Protein AF-A0A5C7XI31-F1 (afdb_monomer_lite)

Organism: NCBI:txid342002

Foldseek 3Di:
DDPQQVVQVVVVLVVLQVQQVCLVVVVDPDDHRDRDDDDDPPPDWAKTKGFADQVDGQWDDPAFQWIRDPPVGTDGHPHTCVVVVVQVVQVKTWTMWMWTDDDPDIDIDTDIDRPDPDDPPDPDDPPVPPPPPPPPDDDDDDDDDDDD

Secondary structure (DSSP, 8-state):
--HHHHHHHHHHHHHHHHHHHHHHTT-S-SSPPPPP-PPPTTTS--EEEEEPPTTS---EEETTTEEEETTTEEEEPSS--HHHHHHHHTT-EEEEEEEEEETTEEEEEEEEE-SSPPPP---TT------------PPPPPPPPPP-

Sequence (148 aa):
MSTYAFQSAFIDADTARQNWWNSRTGRRAGNPVGEPRFKRKHRCRDSFRIHHDVKRPTIRPDGYRRLIVPRLGSIRLHATAKPLCRALSRGAVIQSVTIASGGHRWYASVLIKDPVPARPRLPAGSMLREQAASTSASRPRQPCPPAK

Structure (mmCIF, N/CA/C/O backbone):
data_AF-A0A5C7XI31-F1
#
_entry.id   AF-A0A5C7XI31-F1
#
loop_
_atom_site.group_PDB
_atom_site.id
_atom_site.type_symbol
_atom_site.label_atom_id
_atom_site.label_alt_id
_atom_site.label_comp_id
_atom_site.label_asym_id
_atom_site.label_entity_id
_atom_site.label_seq_id
_atom_site.pdbx_PDB_ins_code
_atom_site.Cartn_x
_atom_site.Cartn_y
_atom_site.Cartn_z
_atom_site.occupancy
_atom_site.B_iso_or_equiv
_atom_site.auth_seq_id
_atom_site.auth_comp_id
_atom_site.auth_asym_id
_atom_site.auth_atom_id
_atom_site.pdbx_PDB_model_num
ATOM 1 N N . MET A 1 1 ? -2.615 16.438 -12.611 1.00 54.72 1 MET A N 1
ATOM 2 C CA . MET A 1 1 ? -2.837 15.751 -11.313 1.00 54.72 1 MET A CA 1
ATOM 3 C C . MET A 1 1 ? -3.028 14.252 -11.534 1.00 54.72 1 MET A C 1
ATOM 5 O O . MET A 1 1 ? -3.399 13.871 -12.634 1.00 54.72 1 MET A O 1
ATOM 9 N N . SER A 1 2 ? -2.733 13.396 -10.549 1.00 66.12 2 SER A N 1
ATOM 10 C CA . SER A 1 2 ? -3.068 11.962 -10.618 1.00 66.12 2 SER A CA 1
ATOM 11 C C . SER A 1 2 ? -4.493 11.745 -10.109 1.00 66.12 2 SER A C 1
ATOM 13 O O . SER A 1 2 ? -4.739 11.916 -8.920 1.00 66.12 2 SER A O 1
ATOM 15 N N . THR A 1 3 ? -5.427 11.381 -10.988 1.00 78.56 3 THR A N 1
ATOM 16 C CA . THR A 1 3 ? -6.842 11.158 -10.632 1.00 78.5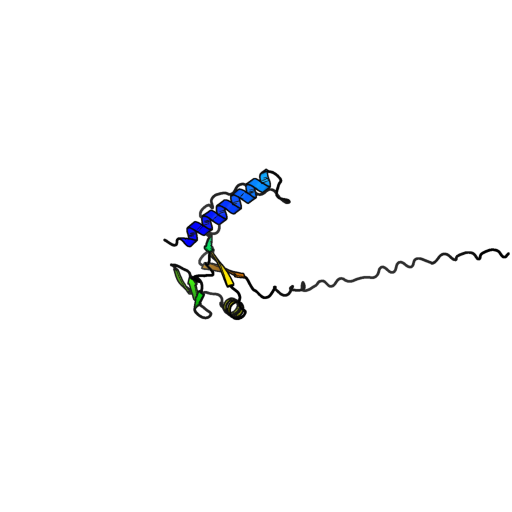6 3 THR A CA 1
ATOM 17 C C . THR A 1 3 ? -7.011 10.026 -9.611 1.00 78.56 3 THR A C 1
ATOM 19 O O . THR A 1 3 ? -7.768 10.149 -8.651 1.00 78.56 3 THR A O 1
ATOM 22 N N . TYR A 1 4 ? -6.225 8.955 -9.752 1.00 83.06 4 TYR A N 1
ATOM 23 C CA . TYR A 1 4 ? -6.314 7.759 -8.905 1.00 83.06 4 TYR A CA 1
ATOM 24 C C . TYR A 1 4 ? -5.917 7.986 -7.444 1.00 83.06 4 TYR A C 1
ATOM 26 O O . TYR A 1 4 ? -6.335 7.217 -6.584 1.00 83.06 4 TYR A O 1
ATOM 34 N N . ALA A 1 5 ? -5.111 9.015 -7.162 1.00 82.69 5 ALA A N 1
ATOM 35 C CA . ALA A 1 5 ? -4.691 9.343 -5.801 1.00 82.69 5 ALA A CA 1
ATOM 36 C C . ALA A 1 5 ? -5.803 10.038 -4.995 1.00 82.69 5 ALA A C 1
ATOM 38 O O . ALA A 1 5 ? -5.873 9.876 -3.782 1.00 82.69 5 ALA A O 1
ATOM 39 N N . PHE A 1 6 ? -6.681 10.799 -5.656 1.00 86.44 6 PHE A N 1
ATOM 40 C CA . PHE A 1 6 ? -7.832 11.414 -4.993 1.00 86.44 6 PHE A CA 1
ATOM 41 C C . PHE A 1 6 ? -8.950 10.401 -4.781 1.00 86.44 6 PHE A C 1
ATOM 43 O O . PHE A 1 6 ? -9.509 10.322 -3.693 1.00 86.44 6 PHE A O 1
ATOM 50 N N . GLN A 1 7 ? -9.228 9.573 -5.791 1.00 88.81 7 GLN A N 1
ATOM 51 C CA . GLN A 1 7 ? -10.243 8.527 -5.687 1.00 88.81 7 GLN A CA 1
ATOM 52 C C . GLN A 1 7 ? -9.942 7.550 -4.540 1.00 88.81 7 GLN A C 1
ATOM 54 O O . GLN A 1 7 ? -10.824 7.251 -3.740 1.00 88.81 7 GLN A O 1
ATOM 59 N N . SER A 1 8 ? -8.691 7.094 -4.415 1.00 88.06 8 SER A N 1
ATOM 60 C CA . SER A 1 8 ? -8.266 6.251 -3.290 1.00 88.06 8 SER A CA 1
ATOM 61 C C . SER A 1 8 ? -8.407 6.956 -1.945 1.00 88.06 8 SER A C 1
ATOM 63 O O . SER A 1 8 ? -8.859 6.336 -0.987 1.00 88.06 8 SER A O 1
ATOM 65 N N . ALA A 1 9 ? -8.054 8.242 -1.870 1.00 89.31 9 ALA A N 1
ATOM 66 C CA . ALA A 1 9 ? -8.151 9.018 -0.642 1.00 89.31 9 ALA A CA 1
ATOM 67 C C . ALA A 1 9 ? -9.604 9.143 -0.161 1.00 89.31 9 ALA A C 1
ATOM 69 O O . ALA A 1 9 ? -9.854 8.986 1.033 1.00 89.31 9 ALA A O 1
ATOM 70 N N . PHE A 1 10 ? -10.558 9.361 -1.072 1.00 92.06 10 PHE A N 1
ATOM 71 C CA . PHE A 1 10 ? -11.981 9.386 -0.725 1.00 92.06 10 PHE A CA 1
ATOM 72 C C . PHE A 1 10 ? -12.486 8.020 -0.253 1.00 92.06 10 PHE A C 1
ATOM 74 O O . PHE A 1 10 ? -13.170 7.957 0.762 1.00 92.06 10 PHE A O 1
ATOM 81 N N . ILE A 1 11 ? -12.086 6.930 -0.918 1.00 91.19 11 ILE A N 1
ATOM 82 C CA . ILE A 1 11 ? -12.436 5.561 -0.498 1.00 91.19 11 ILE A CA 1
ATOM 83 C C . ILE A 1 11 ? -11.885 5.257 0.903 1.00 91.19 11 ILE A C 1
ATOM 85 O O . ILE A 1 11 ? -12.581 4.684 1.743 1.00 91.19 11 ILE A O 1
ATOM 89 N N . ASP A 1 12 ? -10.640 5.652 1.176 1.00 90.19 12 ASP A N 1
ATOM 90 C CA . ASP A 1 12 ? -10.001 5.438 2.476 1.00 90.19 12 ASP A CA 1
ATOM 91 C C . ASP A 1 12 ? -10.685 6.264 3.580 1.00 90.19 12 ASP A C 1
ATOM 93 O O . ASP A 1 12 ? -10.881 5.769 4.693 1.00 90.19 12 ASP A O 1
ATOM 97 N N . ALA A 1 13 ? -11.082 7.504 3.276 1.00 92.19 13 ALA A N 1
ATOM 98 C CA . ALA A 1 13 ? -11.804 8.372 4.202 1.00 92.19 13 ALA A CA 1
ATOM 99 C C . ALA A 1 13 ? -13.210 7.841 4.518 1.00 92.19 13 ALA A C 1
ATOM 101 O O . ALA A 1 13 ? -13.588 7.788 5.690 1.00 92.19 13 ALA A O 1
ATOM 102 N N . ASP A 1 14 ? -13.946 7.401 3.497 1.00 94.06 14 ASP A N 1
ATOM 103 C CA . ASP A 1 14 ? -15.272 6.796 3.638 1.00 94.06 14 ASP A CA 1
ATOM 104 C C . ASP A 1 14 ? -15.207 5.517 4.483 1.00 94.06 14 ASP A C 1
ATOM 106 O O . ASP A 1 14 ? -15.892 5.387 5.498 1.00 94.06 14 ASP A O 1
ATOM 110 N N . THR A 1 15 ? -14.252 4.635 4.176 1.00 92.75 15 THR A N 1
ATOM 111 C CA . THR A 1 15 ? -14.010 3.407 4.947 1.00 92.75 15 THR A CA 1
ATOM 112 C C . THR A 1 15 ? -13.684 3.715 6.411 1.00 92.75 15 THR A C 1
ATOM 114 O O . THR A 1 15 ? -14.192 3.061 7.326 1.00 92.75 15 THR A O 1
ATOM 117 N N . ALA A 1 16 ? -12.838 4.716 6.674 1.00 92.06 16 ALA A N 1
ATOM 118 C CA . ALA A 1 16 ? -12.507 5.123 8.037 1.00 92.06 16 ALA A CA 1
ATOM 119 C C . ALA A 1 16 ? -13.732 5.682 8.782 1.00 92.06 16 ALA A C 1
ATOM 121 O O . ALA A 1 16 ? -13.950 5.338 9.947 1.00 92.06 16 ALA A O 1
ATOM 122 N N . ARG A 1 17 ? -14.552 6.503 8.113 1.00 92.94 17 ARG A N 1
ATOM 123 C CA . ARG A 1 17 ? -15.783 7.078 8.675 1.00 92.94 17 ARG A CA 1
ATOM 124 C C . ARG A 1 17 ? -16.806 5.993 8.992 1.00 92.94 17 ARG A C 1
ATOM 126 O O . ARG A 1 17 ? -17.339 5.983 10.101 1.00 92.94 17 ARG A O 1
ATOM 133 N N . GLN A 1 18 ? -17.015 5.047 8.081 1.00 92.44 18 GLN A N 1
ATOM 134 C CA . GLN A 1 18 ? -17.925 3.925 8.284 1.00 92.44 18 GLN A CA 1
ATOM 135 C C . GLN A 1 18 ? -17.464 3.023 9.433 1.00 92.44 18 GLN A C 1
ATOM 137 O O . GLN A 1 18 ? -18.272 2.605 10.261 1.00 92.44 18 GLN A O 1
ATOM 142 N N . ASN A 1 19 ? -16.158 2.764 9.540 1.00 92.75 19 ASN A N 1
ATOM 143 C CA . ASN A 1 19 ? -15.594 1.990 10.646 1.00 92.75 19 ASN A CA 1
ATOM 144 C C . ASN A 1 19 ? -15.831 2.653 12.007 1.00 92.75 19 ASN A C 1
ATOM 146 O O . ASN A 1 19 ? -16.166 1.963 12.971 1.00 92.75 19 ASN A O 1
ATOM 150 N N . TRP A 1 20 ? -15.682 3.974 12.084 1.00 93.06 20 TRP A N 1
ATOM 151 C CA . TRP A 1 20 ? -16.014 4.740 13.282 1.00 93.06 20 TRP A CA 1
ATOM 152 C C . TRP A 1 20 ? -17.516 4.711 13.580 1.00 93.06 20 TRP A C 1
ATOM 154 O O . TRP A 1 20 ? -17.901 4.447 14.715 1.00 93.06 20 TRP A O 1
ATOM 164 N N . TRP A 1 21 ? -18.372 4.895 12.572 1.00 93.06 21 TRP A N 1
ATOM 165 C CA . TRP A 1 21 ? -19.826 4.844 12.748 1.00 93.06 21 TRP A CA 1
ATOM 166 C C . TRP A 1 21 ? -20.306 3.476 13.249 1.00 93.06 21 TRP A C 1
ATOM 168 O O . TRP A 1 21 ? -21.086 3.385 14.199 1.00 93.06 21 TRP A O 1
ATOM 178 N N . ASN A 1 22 ? -19.779 2.395 12.672 1.00 91.75 22 ASN A N 1
ATOM 179 C CA . ASN A 1 22 ? -20.053 1.026 13.107 1.00 91.75 22 ASN A CA 1
ATOM 180 C C . ASN A 1 22 ? -19.543 0.765 14.529 1.00 91.75 22 ASN A C 1
ATOM 182 O O . ASN A 1 22 ? -20.194 0.061 15.294 1.00 91.75 22 ASN A O 1
ATOM 186 N N . SER A 1 23 ? -18.404 1.353 14.904 1.00 91.12 23 SER A N 1
ATOM 187 C CA . SER A 1 23 ? -17.888 1.274 16.271 1.00 91.12 23 SER A CA 1
ATOM 188 C C . SER A 1 23 ? -18.759 2.049 17.262 1.00 91.12 23 SER A C 1
ATOM 190 O O . SER A 1 23 ? -19.029 1.546 18.346 1.00 91.12 23 SER A O 1
ATOM 192 N N . ARG A 1 24 ? -19.220 3.250 16.895 1.00 89.31 24 ARG A N 1
ATOM 193 C CA . ARG A 1 24 ? -20.068 4.107 17.738 1.00 89.31 24 ARG A CA 1
ATOM 194 C C . ARG A 1 24 ? -21.456 3.508 17.964 1.00 89.31 24 ARG A C 1
ATOM 196 O O . ARG A 1 24 ? -22.029 3.688 19.029 1.00 89.31 24 ARG A O 1
ATOM 203 N N . THR A 1 25 ? -21.984 2.800 16.969 1.00 89.94 25 THR A N 1
ATOM 204 C CA . THR A 1 25 ? -23.292 2.123 17.028 1.00 89.94 25 THR A CA 1
ATOM 205 C C . THR A 1 25 ? -23.222 0.703 17.602 1.00 89.94 25 THR A C 1
ATOM 207 O O . THR A 1 25 ? -24.233 0.011 17.619 1.00 89.94 25 THR A O 1
ATOM 210 N N . GLY A 1 26 ? -22.045 0.243 18.049 1.00 87.62 26 GLY A N 1
ATOM 211 C CA . GLY A 1 26 ? -21.865 -1.093 18.633 1.00 87.62 26 GLY A CA 1
ATOM 212 C C . GLY A 1 26 ? -21.924 -2.254 17.631 1.00 87.62 26 GLY A C 1
ATOM 213 O O . GLY A 1 26 ? -21.907 -3.411 18.032 1.00 87.62 26 GLY A O 1
ATOM 214 N N . ARG A 1 27 ? -21.956 -1.980 16.321 1.00 88.62 27 ARG A N 1
ATOM 215 C CA . ARG A 1 27 ? -21.997 -3.011 15.265 1.00 88.62 27 ARG A CA 1
ATOM 216 C C . ARG A 1 27 ? -20.663 -3.726 15.055 1.00 88.62 27 ARG A C 1
ATOM 218 O O . ARG A 1 27 ? -20.625 -4.785 14.436 1.00 88.62 27 ARG A O 1
ATOM 225 N N . ARG A 1 28 ? -19.556 -3.135 15.511 1.00 86.31 28 ARG A N 1
ATOM 226 C CA . ARG A 1 28 ? -18.207 -3.697 15.385 1.00 86.31 28 ARG A CA 1
ATOM 227 C C . ARG A 1 28 ? -17.736 -4.252 16.727 1.00 86.31 28 ARG A C 1
ATOM 229 O O . ARG A 1 28 ? -17.640 -3.503 17.692 1.00 86.31 28 ARG A O 1
ATOM 236 N N . ALA A 1 29 ? -17.352 -5.527 16.748 1.00 79.44 29 ALA A N 1
ATOM 237 C CA . ALA A 1 29 ? -16.672 -6.134 17.888 1.00 79.44 29 ALA A CA 1
ATOM 238 C C . ALA A 1 29 ? -15.228 -5.606 18.029 1.00 79.44 29 ALA A C 1
ATOM 240 O O . ALA A 1 29 ? -14.516 -5.442 17.031 1.00 79.44 29 ALA A O 1
ATOM 241 N N . GLY A 1 30 ? -14.788 -5.369 19.267 1.00 86.06 30 GLY A N 1
ATOM 242 C CA . GLY A 1 30 ? -13.424 -4.946 19.607 1.00 86.06 30 GLY A CA 1
ATOM 243 C C . GLY A 1 30 ? -13.331 -3.546 20.221 1.00 86.06 30 GLY A C 1
ATOM 244 O O . GLY A 1 30 ? -14.333 -2.937 20.584 1.00 86.06 30 GLY A O 1
ATOM 245 N N . ASN A 1 31 ? -12.098 -3.045 20.353 1.00 85.69 31 ASN A N 1
ATOM 246 C CA . ASN A 1 31 ? -11.820 -1.738 20.953 1.00 85.69 31 ASN A CA 1
ATOM 247 C C . ASN A 1 31 ? -12.472 -0.601 20.140 1.00 85.69 31 ASN A C 1
ATOM 249 O O . ASN A 1 31 ? -12.365 -0.624 18.905 1.00 85.69 31 ASN A O 1
ATOM 253 N N . PRO A 1 32 ? -13.099 0.402 20.788 1.00 84.56 32 PRO A N 1
ATOM 254 C CA . PRO A 1 32 ? -13.718 1.511 20.083 1.00 84.56 32 PRO A CA 1
ATOM 255 C C . PRO A 1 32 ? -12.719 2.237 19.179 1.00 84.56 32 PRO A C 1
ATOM 257 O O . PRO A 1 32 ? -11.608 2.591 19.579 1.00 84.56 32 PRO A O 1
ATOM 260 N N . VAL A 1 33 ? -13.126 2.460 17.932 1.00 91.06 33 VAL A N 1
ATOM 261 C CA . VAL A 1 33 ? -12.354 3.227 16.955 1.00 91.06 33 VAL A CA 1
ATOM 262 C C . VAL A 1 33 ? -12.643 4.704 17.177 1.00 91.06 33 VAL A C 1
ATOM 264 O O . VAL A 1 33 ? -13.802 5.109 17.215 1.00 91.06 33 VAL A O 1
ATOM 267 N N . GLY A 1 34 ? -11.595 5.514 17.316 1.00 89.19 34 GLY A N 1
ATOM 268 C CA . GLY A 1 34 ? -11.732 6.967 17.412 1.00 89.19 34 GLY A CA 1
ATOM 269 C C . GLY A 1 34 ? -12.228 7.595 16.108 1.00 89.19 34 GLY A C 1
ATOM 270 O O . GLY A 1 34 ? -12.107 7.010 15.031 1.00 89.19 34 GLY A O 1
ATOM 271 N N . GLU A 1 35 ? -12.773 8.808 16.197 1.00 90.81 35 GLU A N 1
ATOM 272 C CA . GLU A 1 35 ? -13.189 9.553 15.007 1.00 90.81 35 GLU A CA 1
ATOM 273 C C . GLU A 1 35 ? -11.999 9.748 14.045 1.00 90.81 35 GLU A C 1
ATOM 275 O O . GLU A 1 35 ? -10.898 10.086 14.501 1.00 90.81 35 GLU A O 1
ATOM 280 N N . PRO A 1 36 ? -12.174 9.545 12.723 1.00 91.19 36 PRO A N 1
ATOM 281 C CA . PRO A 1 36 ? -11.122 9.812 11.754 1.00 91.19 36 PRO A CA 1
ATOM 282 C C . PRO A 1 36 ? -10.703 11.280 11.817 1.00 91.19 36 PRO A C 1
ATOM 284 O O . PRO A 1 36 ? -11.530 12.182 11.704 1.00 91.19 36 PRO A O 1
ATOM 287 N N . ARG A 1 37 ? -9.403 11.526 11.974 1.00 89.50 37 ARG A N 1
ATOM 288 C CA . ARG A 1 37 ? -8.833 12.876 12.043 1.00 89.50 37 ARG A CA 1
ATOM 289 C C . ARG A 1 37 ? -7.962 13.141 10.829 1.00 89.50 37 ARG A C 1
ATOM 291 O O . ARG A 1 37 ? -7.258 12.250 10.354 1.00 89.50 37 ARG A O 1
ATOM 298 N N . PHE A 1 38 ? -7.949 14.391 10.375 1.00 86.00 38 PHE A N 1
ATOM 299 C CA . PHE A 1 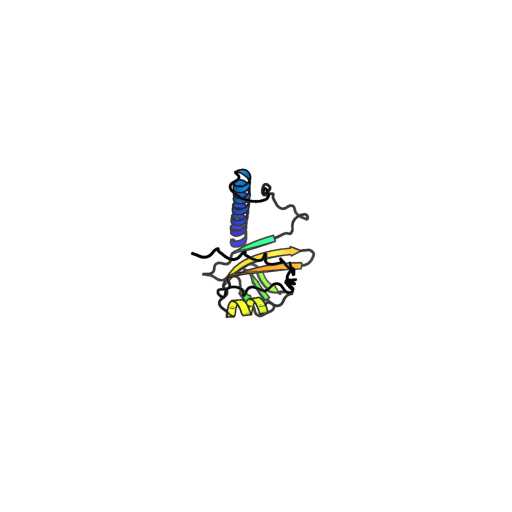38 ? -6.995 14.821 9.362 1.00 86.00 38 PHE A CA 1
ATOM 300 C C . PHE A 1 38 ? -5.560 14.614 9.852 1.00 86.00 38 PHE A C 1
ATOM 302 O O . PHE A 1 38 ? -5.214 14.925 10.998 1.00 86.00 38 PHE A O 1
ATOM 309 N N . LYS A 1 39 ? -4.718 14.081 8.962 1.00 84.25 39 LYS A N 1
ATOM 310 C CA . LYS A 1 39 ? -3.291 13.903 9.227 1.00 84.25 39 LYS A CA 1
ATOM 311 C C . LYS A 1 39 ? -2.648 15.274 9.421 1.00 84.25 39 LYS A C 1
ATOM 313 O O . LYS A 1 39 ? -2.802 16.160 8.585 1.00 84.25 39 LYS A O 1
ATOM 318 N N . ARG A 1 40 ? -1.906 15.441 10.516 1.00 86.75 40 ARG A N 1
ATOM 319 C CA . ARG A 1 40 ? -1.098 16.644 10.751 1.00 86.75 40 ARG A CA 1
ATOM 320 C C . ARG A 1 40 ? 0.278 16.464 10.120 1.00 86.75 40 ARG A C 1
ATOM 322 O O . ARG A 1 40 ? 0.931 15.442 10.355 1.00 86.75 40 ARG A O 1
ATOM 329 N N . LYS A 1 41 ? 0.731 17.485 9.390 1.00 79.62 41 LYS A N 1
ATOM 330 C CA . LYS A 1 41 ? 2.102 17.585 8.875 1.00 79.62 41 LYS A CA 1
ATOM 331 C C . LYS A 1 41 ? 3.091 17.373 10.034 1.00 79.62 41 LYS A C 1
ATOM 333 O O . LYS A 1 41 ? 2.861 17.884 11.129 1.00 79.62 41 LYS A O 1
ATOM 338 N N . HIS A 1 42 ? 4.145 16.586 9.820 1.00 80.50 42 HIS A N 1
ATOM 339 C CA . HIS A 1 42 ? 5.195 16.237 10.802 1.00 80.50 42 HIS A CA 1
ATOM 340 C C . HIS A 1 42 ? 4.814 15.289 11.957 1.00 80.50 42 HIS A C 1
ATOM 342 O O . HIS A 1 42 ? 5.711 14.741 12.591 1.00 80.50 42 HIS A O 1
ATOM 348 N N . ARG A 1 43 ? 3.525 15.049 12.245 1.00 82.88 43 ARG A N 1
ATOM 349 C CA . ARG A 1 43 ? 3.094 14.066 13.271 1.00 82.88 43 ARG A CA 1
ATOM 350 C C . ARG A 1 43 ? 2.671 12.735 12.667 1.00 82.88 43 ARG A C 1
ATOM 352 O O . ARG A 1 43 ? 2.806 11.696 13.303 1.00 82.88 43 ARG A O 1
ATOM 359 N N . CYS A 1 44 ? 2.131 12.777 11.457 1.00 83.75 44 CYS A N 1
ATOM 360 C CA . CYS A 1 44 ? 1.706 11.600 10.724 1.00 83.75 44 CYS A CA 1
ATOM 361 C C . CYS A 1 44 ? 2.666 11.337 9.568 1.00 83.75 44 CYS A C 1
ATOM 363 O O . CYS A 1 44 ? 3.210 12.256 8.962 1.00 83.75 44 CYS A O 1
ATOM 365 N N . ARG A 1 45 ? 2.840 10.058 9.244 1.00 83.69 45 ARG A N 1
ATOM 366 C CA . ARG A 1 45 ? 3.613 9.618 8.089 1.00 83.69 45 ARG A CA 1
ATOM 367 C C . ARG A 1 45 ? 2.859 10.006 6.813 1.00 83.69 45 ARG A C 1
ATOM 369 O O . ARG A 1 45 ? 1.736 9.535 6.613 1.00 83.69 45 ARG A O 1
ATOM 376 N N . ASP A 1 46 ? 3.464 10.836 5.963 1.00 87.88 46 ASP A N 1
ATOM 377 C CA . ASP A 1 46 ? 2.862 11.236 4.687 1.00 87.88 46 ASP A CA 1
ATOM 378 C C . ASP A 1 46 ? 2.718 10.002 3.801 1.00 87.88 46 ASP A C 1
ATOM 380 O O . ASP A 1 46 ? 3.704 9.402 3.375 1.00 87.88 46 ASP A O 1
ATOM 384 N N . SER A 1 47 ? 1.480 9.564 3.591 1.00 88.62 47 SER A N 1
ATOM 385 C CA . SER A 1 47 ? 1.168 8.341 2.863 1.00 88.62 47 SER A CA 1
ATOM 386 C C . SER A 1 47 ? -0.075 8.512 2.018 1.00 88.62 47 SER A C 1
ATOM 388 O O . SER A 1 47 ? -1.090 9.024 2.501 1.00 88.62 47 SER A O 1
ATOM 390 N N . PHE A 1 48 ? 0.009 8.040 0.779 1.00 88.62 48 PHE A N 1
ATOM 391 C CA . PHE A 1 48 ? -1.117 7.962 -0.134 1.00 88.62 48 PHE A CA 1
ATOM 392 C C . PHE A 1 48 ? -1.114 6.622 -0.862 1.00 88.62 48 PHE A C 1
ATOM 394 O O . PHE A 1 48 ? -0.073 6.022 -1.143 1.00 88.62 48 PHE A O 1
ATOM 401 N N . ARG A 1 49 ? -2.316 6.143 -1.151 1.00 90.62 49 ARG A N 1
ATOM 402 C CA . ARG A 1 49 ? -2.549 4.903 -1.876 1.00 90.62 49 ARG A CA 1
ATOM 403 C C . ARG A 1 49 ? -2.899 5.240 -3.313 1.00 90.62 49 ARG A C 1
ATOM 405 O O . ARG A 1 49 ? -3.609 6.202 -3.567 1.00 90.62 49 ARG A O 1
ATOM 412 N N . ILE A 1 50 ? -2.408 4.467 -4.263 1.00 88.69 50 ILE A N 1
ATOM 413 C CA . ILE A 1 50 ? -2.805 4.538 -5.663 1.00 88.69 50 ILE A CA 1
ATOM 414 C C . ILE A 1 50 ? -3.455 3.203 -5.990 1.00 88.69 50 ILE A C 1
ATOM 416 O O . ILE A 1 50 ? -2.825 2.149 -5.861 1.00 88.69 50 ILE A O 1
ATOM 420 N N . HIS A 1 51 ? -4.717 3.250 -6.403 1.00 83.25 51 HIS A N 1
ATOM 421 C CA . HIS A 1 51 ? -5.399 2.071 -6.916 1.00 83.25 51 HIS A CA 1
ATOM 422 C C . HIS A 1 51 ? -4.853 1.673 -8.284 1.00 83.25 51 HIS A C 1
ATOM 424 O O . HIS A 1 51 ? -4.535 2.518 -9.121 1.00 83.25 51 HIS A O 1
ATOM 430 N N . HIS A 1 52 ? -4.759 0.367 -8.492 1.00 76.94 52 HIS A N 1
ATOM 431 C CA . HIS A 1 52 ? -4.457 -0.224 -9.779 1.00 76.94 52 HIS A CA 1
ATOM 432 C C . HIS A 1 52 ? -5.765 -0.663 -10.439 1.00 76.94 52 HIS A C 1
ATOM 434 O O . HIS A 1 52 ? -6.533 -1.411 -9.835 1.00 76.94 52 HIS A O 1
ATOM 440 N N . ASP A 1 53 ? -6.012 -0.218 -11.670 1.00 72.12 53 ASP A N 1
ATOM 441 C CA . ASP A 1 53 ? -7.040 -0.832 -12.506 1.00 72.12 53 ASP A CA 1
ATOM 442 C C . ASP A 1 53 ? -6.445 -2.077 -13.172 1.00 72.12 53 ASP A C 1
ATOM 444 O O . ASP A 1 53 ? -5.495 -1.986 -13.950 1.00 72.12 53 ASP A O 1
ATOM 448 N N . VAL A 1 54 ? -7.011 -3.242 -12.859 1.00 65.62 54 VAL A N 1
ATOM 449 C CA . VAL A 1 54 ? -6.580 -4.538 -13.399 1.00 65.62 54 VAL A CA 1
ATOM 450 C C . VAL A 1 54 ? -6.743 -4.591 -14.922 1.00 65.62 54 VAL A C 1
ATOM 452 O O . VAL A 1 54 ? -5.950 -5.243 -15.597 1.00 65.62 54 VAL A O 1
ATOM 455 N N . LYS A 1 55 ? -7.730 -3.878 -15.487 1.00 64.19 55 LYS A N 1
ATOM 456 C CA . LYS A 1 55 ? -7.974 -3.849 -16.940 1.00 64.19 55 LYS A CA 1
ATOM 457 C C . LYS A 1 55 ? -6.974 -2.965 -17.684 1.00 64.19 55 LYS A C 1
ATOM 459 O O . LYS A 1 55 ? -6.700 -3.195 -18.859 1.00 64.19 55 LYS A O 1
ATOM 464 N N . ARG A 1 56 ? -6.414 -1.955 -17.013 1.00 66.12 56 ARG A N 1
ATOM 465 C CA . ARG A 1 56 ? -5.404 -1.036 -17.558 1.00 66.12 56 ARG A CA 1
ATOM 466 C C . ARG A 1 56 ? -4.251 -0.918 -16.563 1.00 66.12 56 ARG A C 1
ATOM 468 O O . ARG A 1 56 ? -4.185 0.061 -15.818 1.00 66.12 56 ARG A O 1
ATOM 475 N N . PRO A 1 57 ? -3.333 -1.903 -16.534 1.00 66.69 57 PRO A N 1
ATOM 476 C CA . PRO A 1 57 ? -2.325 -1.972 -15.493 1.00 66.69 57 PRO A CA 1
ATOM 477 C C . PRO A 1 57 ? -1.301 -0.848 -15.662 1.00 66.69 57 PRO A C 1
ATOM 479 O O . PRO A 1 57 ? -0.355 -0.964 -16.444 1.00 66.69 57 PRO A O 1
ATOM 482 N N . THR A 1 58 ? -1.494 0.249 -14.930 1.00 75.12 58 THR A N 1
ATOM 483 C CA . THR A 1 58 ? -0.617 1.433 -14.982 1.00 75.12 58 THR A CA 1
ATOM 484 C C . THR A 1 58 ? 0.596 1.311 -14.063 1.00 75.12 58 THR A C 1
ATOM 486 O O . THR A 1 58 ? 1.568 2.046 -14.209 1.00 75.12 58 THR A O 1
ATOM 489 N N . ILE A 1 59 ? 0.540 0.387 -13.101 1.00 83.94 59 ILE A N 1
ATOM 490 C CA . ILE A 1 59 ? 1.642 0.099 -12.180 1.00 83.94 59 ILE A CA 1
ATOM 491 C C . ILE A 1 59 ? 2.326 -1.169 -12.659 1.00 83.94 59 ILE A C 1
ATOM 493 O O . ILE A 1 59 ? 1.681 -2.216 -12.715 1.00 83.94 59 ILE A O 1
ATOM 497 N N . ARG A 1 60 ? 3.611 -1.078 -13.002 1.00 85.06 60 ARG A N 1
ATOM 498 C CA . ARG A 1 60 ? 4.386 -2.214 -13.515 1.00 85.06 60 ARG A CA 1
ATOM 499 C C . ARG A 1 60 ? 5.824 -2.156 -13.010 1.00 85.06 60 ARG A C 1
ATOM 501 O O . ARG A 1 60 ? 6.384 -1.063 -12.935 1.00 85.06 60 ARG A O 1
ATOM 508 N N . PRO A 1 61 ? 6.449 -3.289 -12.665 1.00 86.44 61 PRO A N 1
ATOM 509 C CA . PRO A 1 61 ? 7.892 -3.314 -12.490 1.00 86.44 61 PRO A CA 1
ATOM 510 C C . PRO A 1 61 ? 8.582 -3.137 -13.850 1.00 86.44 61 PRO A C 1
ATOM 512 O O . PRO A 1 61 ? 8.201 -3.777 -14.827 1.00 86.44 61 PRO A O 1
ATOM 515 N N . ASP A 1 62 ? 9.595 -2.277 -13.889 1.00 85.69 62 ASP A N 1
ATOM 516 C CA . ASP A 1 62 ? 10.487 -2.083 -15.034 1.00 85.69 62 ASP A CA 1
ATOM 517 C C . ASP A 1 62 ? 11.853 -2.683 -14.666 1.00 85.69 62 ASP A C 1
ATOM 519 O O . ASP A 1 62 ? 12.704 -2.079 -14.005 1.00 85.69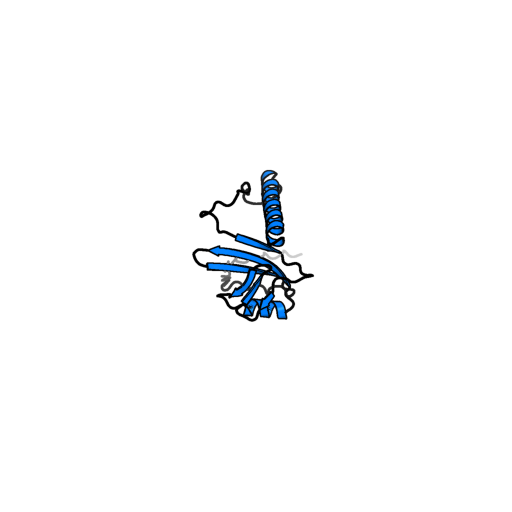 62 ASP A O 1
ATOM 523 N N . GLY A 1 63 ? 11.987 -3.982 -14.931 1.00 87.12 63 GLY A N 1
ATOM 524 C CA . GLY A 1 63 ? 13.069 -4.804 -14.395 1.00 87.12 63 GLY A CA 1
ATOM 525 C C . GLY A 1 63 ? 13.020 -4.963 -12.867 1.00 87.12 63 GLY A C 1
ATOM 526 O O . GLY A 1 63 ? 11.975 -4.874 -12.224 1.00 87.12 63 GLY A O 1
ATOM 527 N N . TYR A 1 64 ? 14.179 -5.232 -12.253 1.00 90.06 64 TYR A N 1
ATOM 528 C CA . TYR A 1 64 ? 14.261 -5.568 -10.821 1.00 90.06 64 TYR A CA 1
ATOM 529 C C . TYR A 1 64 ? 14.527 -4.385 -9.892 1.00 90.06 64 TYR A C 1
ATOM 531 O O . TYR A 1 64 ? 14.505 -4.555 -8.673 1.00 90.06 64 TYR A O 1
ATOM 539 N N . ARG A 1 65 ? 14.844 -3.210 -10.436 1.00 90.94 65 ARG A N 1
ATOM 540 C CA . ARG A 1 65 ? 15.243 -2.033 -9.649 1.00 90.94 65 ARG A CA 1
ATOM 541 C C . ARG A 1 65 ? 14.416 -0.793 -9.960 1.00 90.94 65 ARG A C 1
ATOM 543 O O . ARG A 1 65 ? 14.725 0.263 -9.415 1.00 90.94 65 ARG A O 1
ATOM 550 N N . ARG A 1 66 ? 13.392 -0.887 -10.811 1.00 90.62 66 ARG A N 1
ATOM 551 C CA . ARG A 1 66 ? 12.502 0.236 -11.113 1.00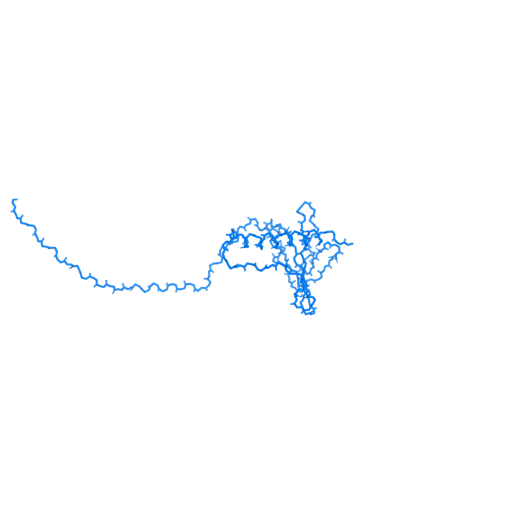 90.62 66 ARG A CA 1
ATOM 552 C C . ARG A 1 66 ? 11.040 -0.186 -11.022 1.00 90.62 66 ARG A C 1
ATOM 554 O O . ARG A 1 66 ? 10.683 -1.325 -11.313 1.00 90.62 66 ARG A O 1
ATOM 561 N N . LEU A 1 67 ? 10.204 0.746 -10.581 1.00 89.25 67 LEU A N 1
ATOM 562 C CA . LEU A 1 67 ? 8.755 0.614 -10.513 1.00 89.25 67 LEU A CA 1
ATOM 563 C C . LEU A 1 67 ? 8.133 1.771 -11.284 1.00 89.25 67 LEU A C 1
ATOM 565 O O . LEU A 1 67 ? 8.338 2.930 -10.929 1.00 89.25 67 LEU A O 1
ATOM 569 N N . ILE A 1 68 ? 7.363 1.457 -12.317 1.00 89.62 68 ILE A N 1
ATOM 570 C CA . ILE A 1 68 ? 6.543 2.430 -13.025 1.00 89.62 68 ILE A CA 1
ATOM 571 C C . ILE A 1 68 ? 5.300 2.682 -12.185 1.00 89.62 68 ILE A C 1
ATOM 573 O O . ILE A 1 68 ? 4.530 1.764 -11.896 1.00 89.62 68 ILE A O 1
ATOM 577 N N . VAL A 1 69 ? 5.115 3.938 -11.799 1.00 86.81 69 VAL A N 1
ATOM 578 C CA . VAL A 1 69 ? 3.921 4.418 -11.108 1.00 86.81 69 VAL A CA 1
ATOM 579 C C . VAL A 1 69 ? 3.217 5.428 -12.019 1.00 86.81 69 VAL A C 1
ATOM 581 O O . VAL A 1 69 ? 3.890 6.273 -12.621 1.00 86.81 69 VAL A O 1
ATOM 584 N N . PRO A 1 70 ? 1.873 5.390 -12.135 1.00 81.12 70 PRO A N 1
ATOM 585 C CA . PRO A 1 70 ? 1.122 6.365 -12.918 1.00 81.12 70 PRO A CA 1
ATOM 586 C C . PRO A 1 70 ? 1.533 7.788 -12.560 1.00 81.12 70 PRO A C 1
ATOM 588 O O . PRO A 1 70 ? 1.596 8.140 -11.382 1.00 81.12 70 PRO A O 1
ATOM 591 N N . ARG A 1 71 ? 1.767 8.611 -13.588 1.00 80.38 71 ARG A N 1
ATOM 592 C CA . ARG A 1 71 ? 2.114 10.042 -13.496 1.00 80.38 71 ARG A CA 1
ATOM 593 C C . ARG A 1 71 ? 3.477 10.369 -12.870 1.00 80.38 71 ARG A C 1
ATOM 595 O O . ARG A 1 71 ? 3.987 11.441 -13.164 1.00 80.38 71 ARG A O 1
ATOM 602 N N . LEU A 1 72 ? 4.059 9.483 -12.059 1.00 80.06 72 LEU A N 1
ATOM 603 C CA . LEU A 1 72 ? 5.412 9.629 -11.504 1.00 80.06 72 LEU A CA 1
ATOM 604 C C . LEU A 1 72 ? 6.493 9.016 -12.412 1.00 80.06 72 LEU A C 1
ATOM 606 O O . LEU A 1 72 ? 7.664 9.355 -12.280 1.00 80.06 72 LEU A O 1
ATOM 610 N N . GL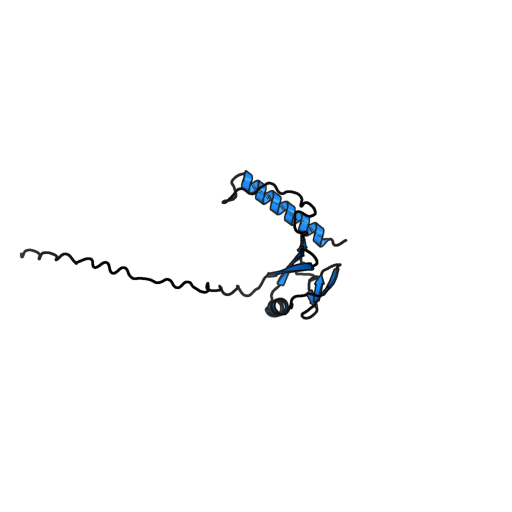Y A 1 73 ? 6.107 8.134 -13.339 1.00 85.56 73 GLY A N 1
ATOM 611 C CA . GLY A 1 73 ? 7.032 7.476 -14.261 1.00 85.56 73 GLY A CA 1
ATOM 612 C C . GLY A 1 73 ? 7.792 6.321 -13.604 1.00 85.56 73 GLY A C 1
ATOM 613 O O . GLY A 1 73 ? 7.316 5.722 -12.638 1.00 85.56 73 GLY A O 1
ATOM 614 N N . SER A 1 74 ? 8.963 5.979 -14.151 1.00 89.44 74 SER A N 1
ATOM 615 C CA . SER A 1 74 ? 9.839 4.939 -13.593 1.00 89.44 74 SER A CA 1
ATOM 616 C C . SER A 1 74 ? 10.595 5.479 -12.372 1.00 89.44 74 SER A C 1
ATOM 618 O O . SER A 1 74 ? 11.492 6.315 -12.508 1.00 89.44 74 SER A O 1
ATOM 620 N N . ILE A 1 75 ? 10.326 4.915 -11.199 1.00 88.75 75 ILE A N 1
ATOM 621 C CA . ILE A 1 75 ? 11.000 5.240 -9.940 1.00 88.75 75 ILE A CA 1
ATOM 622 C C . ILE A 1 75 ? 12.029 4.160 -9.615 1.00 88.75 75 ILE A C 1
ATOM 624 O O . ILE A 1 75 ? 11.716 2.971 -9.642 1.00 88.75 75 ILE A O 1
ATOM 628 N N . ARG A 1 76 ? 13.253 4.558 -9.250 1.00 89.44 76 ARG A N 1
ATOM 629 C CA . ARG A 1 76 ? 14.278 3.623 -8.769 1.00 89.44 76 ARG A CA 1
ATOM 630 C C . ARG A 1 76 ? 13.912 3.102 -7.380 1.00 89.44 76 ARG A C 1
ATOM 632 O O . ARG A 1 76 ? 13.730 3.870 -6.442 1.00 89.44 76 ARG A O 1
ATOM 639 N N . LEU A 1 77 ? 13.873 1.785 -7.241 1.00 89.50 77 LEU A N 1
ATOM 640 C CA . LEU A 1 77 ? 13.715 1.106 -5.966 1.00 89.50 77 LEU A CA 1
ATOM 641 C C . LEU A 1 77 ? 15.083 0.907 -5.309 1.00 89.50 77 LEU A C 1
ATOM 643 O O . LEU A 1 77 ? 16.057 0.514 -5.954 1.00 89.50 77 LEU A O 1
ATOM 647 N N . HIS A 1 78 ? 15.147 1.158 -4.002 1.00 85.56 78 HIS A N 1
ATOM 648 C CA . HIS A 1 78 ? 16.304 0.774 -3.192 1.00 85.56 78 HIS A CA 1
ATOM 649 C C . HIS A 1 78 ? 16.326 -0.734 -2.926 1.00 85.56 78 HIS A C 1
ATOM 651 O O . HIS A 1 78 ? 17.388 -1.349 -2.933 1.00 85.56 78 HIS A O 1
ATOM 657 N N . ALA A 1 79 ? 15.148 -1.324 -2.715 1.00 86.44 79 ALA A N 1
ATOM 658 C CA . ALA A 1 79 ? 14.982 -2.762 -2.593 1.00 86.44 79 ALA A CA 1
ATOM 659 C C . ALA A 1 79 ? 14.869 -3.424 -3.974 1.00 86.44 79 ALA A C 1
ATOM 661 O O . ALA A 1 79 ? 14.545 -2.790 -4.977 1.00 86.44 79 ALA A O 1
ATOM 662 N N . THR A 1 80 ? 15.113 -4.730 -4.016 1.00 88.44 80 THR A N 1
ATOM 663 C CA . THR A 1 80 ? 14.987 -5.514 -5.245 1.00 88.44 80 THR A CA 1
ATOM 664 C C . THR A 1 80 ? 13.533 -5.948 -5.462 1.00 88.44 80 THR A C 1
ATOM 666 O O . THR A 1 80 ? 12.943 -6.582 -4.593 1.00 88.44 80 THR A O 1
ATOM 669 N N . ALA A 1 81 ? 12.977 -5.689 -6.647 1.00 90.00 81 ALA A N 1
ATOM 670 C CA . ALA A 1 81 ? 11.628 -6.096 -7.055 1.00 90.00 81 ALA A CA 1
ATOM 671 C C . ALA A 1 81 ? 11.517 -7.569 -7.492 1.00 90.00 81 ALA A C 1
ATOM 673 O O . ALA A 1 81 ? 10.448 -7.997 -7.909 1.00 90.00 81 ALA A O 1
ATOM 674 N N . LYS A 1 82 ? 12.581 -8.379 -7.366 1.00 91.00 82 LYS A N 1
ATOM 675 C CA . LYS A 1 82 ? 12.552 -9.827 -7.672 1.00 91.00 82 LYS A CA 1
ATOM 676 C C . LYS A 1 82 ? 11.363 -10.561 -7.028 1.00 91.00 82 LYS A C 1
ATOM 678 O O . LYS A 1 82 ? 10.744 -11.343 -7.744 1.00 91.00 82 LYS A O 1
ATOM 683 N N . PRO A 1 83 ? 11.011 -10.350 -5.740 1.00 88.56 83 PRO A N 1
ATOM 684 C CA . PRO A 1 83 ? 9.860 -11.027 -5.141 1.00 88.56 83 PRO A CA 1
ATOM 685 C C . PRO A 1 83 ? 8.546 -10.658 -5.834 1.00 88.56 83 PRO A C 1
ATOM 687 O O . PRO A 1 83 ? 7.724 -11.533 -6.088 1.00 88.56 83 PRO A O 1
ATOM 690 N N . LEU A 1 84 ? 8.394 -9.383 -6.205 1.00 89.12 84 LEU A N 1
ATOM 691 C CA . LEU A 1 84 ? 7.237 -8.894 -6.946 1.00 89.12 84 LEU A CA 1
ATOM 692 C C . LEU A 1 84 ? 7.194 -9.503 -8.350 1.00 89.12 84 LEU A C 1
ATOM 694 O O . LEU A 1 84 ? 6.191 -10.104 -8.705 1.00 89.12 84 LEU A O 1
ATOM 698 N N . CYS A 1 85 ? 8.284 -9.433 -9.119 1.00 90.12 85 CYS A N 1
ATOM 699 C CA . CYS A 1 85 ? 8.348 -10.026 -10.458 1.00 90.12 85 CYS A CA 1
ATOM 700 C C . CYS A 1 85 ? 8.027 -11.527 -10.430 1.00 90.12 85 CYS A C 1
ATOM 702 O O . CYS A 1 85 ? 7.228 -11.990 -11.232 1.00 90.12 85 CYS A O 1
ATOM 704 N N . ARG A 1 86 ? 8.572 -12.274 -9.459 1.00 89.94 86 ARG A N 1
ATOM 705 C CA . ARG A 1 86 ? 8.258 -13.700 -9.267 1.00 89.94 86 ARG A CA 1
ATOM 706 C C . ARG A 1 86 ? 6.790 -13.941 -8.925 1.00 89.94 86 ARG A C 1
ATOM 708 O O . ARG A 1 86 ? 6.232 -14.950 -9.340 1.00 89.94 86 ARG A O 1
ATOM 715 N N . ALA A 1 87 ? 6.159 -13.064 -8.148 1.00 88.31 87 ALA A N 1
ATOM 716 C CA . ALA A 1 87 ? 4.727 -13.156 -7.887 1.00 88.31 87 ALA A CA 1
ATOM 717 C C . ALA A 1 87 ? 3.913 -12.918 -9.165 1.00 88.31 87 ALA A C 1
ATOM 719 O O . ALA A 1 87 ? 3.055 -13.733 -9.490 1.00 88.31 87 ALA A O 1
ATOM 720 N N . LEU A 1 88 ? 4.248 -11.888 -9.945 1.00 89.06 88 LEU A N 1
ATOM 721 C CA . LEU A 1 88 ? 3.569 -11.598 -11.212 1.00 89.06 88 LEU A CA 1
ATOM 722 C C . LEU A 1 88 ? 3.719 -12.739 -12.227 1.00 89.06 88 LEU A C 1
ATOM 724 O O . LEU A 1 88 ? 2.738 -13.116 -12.855 1.00 89.06 88 LEU A O 1
ATOM 728 N N . SER A 1 89 ? 4.902 -13.356 -12.333 1.00 88.69 89 SER A N 1
ATOM 729 C CA . SER A 1 89 ? 5.112 -14.538 -13.185 1.00 88.69 89 SER A CA 1
ATOM 7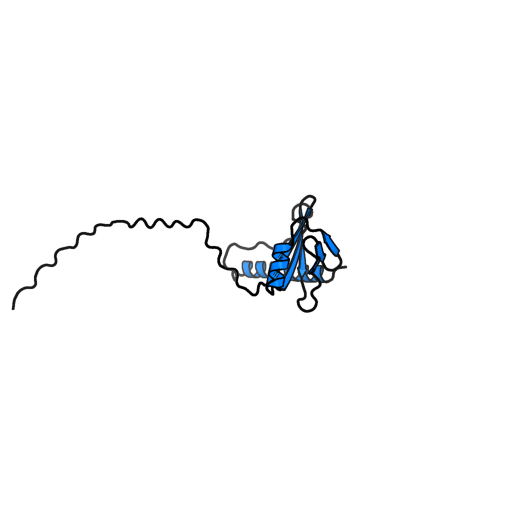30 C C . SER A 1 89 ? 4.264 -15.746 -12.769 1.00 88.69 89 SER A C 1
ATOM 732 O O . SER A 1 89 ? 3.963 -16.587 -13.605 1.00 88.69 89 SER A O 1
ATOM 734 N N . ARG A 1 90 ? 3.856 -15.836 -11.496 1.00 88.62 90 ARG A N 1
ATOM 735 C CA . ARG A 1 90 ? 2.931 -16.867 -10.988 1.00 88.62 90 ARG A CA 1
ATOM 736 C C . ARG A 1 90 ? 1.453 -16.511 -11.207 1.00 88.62 90 ARG A C 1
ATOM 738 O O . ARG A 1 90 ? 0.586 -17.241 -10.741 1.00 88.62 90 ARG A O 1
ATOM 745 N N . GLY A 1 91 ? 1.159 -15.391 -11.868 1.00 87.56 91 GLY A N 1
ATOM 746 C CA . GLY A 1 91 ? -0.203 -14.909 -12.104 1.00 87.56 91 GLY A CA 1
ATOM 747 C C . GLY A 1 91 ? -0.746 -13.982 -11.014 1.00 87.56 91 GLY A C 1
ATOM 748 O O . GLY A 1 91 ? -1.953 -13.759 -10.957 1.00 87.56 91 GLY A O 1
ATOM 749 N N . ALA A 1 92 ? 0.105 -13.442 -10.134 1.00 88.50 92 ALA A N 1
ATOM 750 C CA . ALA A 1 92 ? -0.333 -12.435 -9.172 1.00 88.50 92 ALA A CA 1
ATOM 751 C C . ALA A 1 92 ? -0.766 -11.143 -9.870 1.00 88.50 92 ALA A C 1
ATOM 753 O O . ALA A 1 92 ? -0.131 -10.689 -10.823 1.00 88.50 92 ALA A O 1
ATOM 754 N N . VAL A 1 93 ? -1.818 -10.515 -9.350 1.00 88.81 93 VAL A N 1
ATOM 755 C CA . VAL A 1 93 ? -2.349 -9.254 -9.878 1.00 88.81 93 VAL A CA 1
ATOM 756 C C . VAL A 1 93 ? -2.091 -8.134 -8.880 1.00 88.81 93 VAL A C 1
ATOM 758 O O . VAL A 1 93 ? -2.412 -8.255 -7.700 1.00 88.81 93 VAL A O 1
ATOM 761 N N . ILE A 1 94 ? -1.526 -7.019 -9.340 1.00 89.12 94 ILE A N 1
ATOM 762 C CA . ILE A 1 94 ? -1.329 -5.832 -8.500 1.00 89.12 94 ILE A CA 1
ATOM 763 C C . ILE A 1 94 ? -2.697 -5.202 -8.216 1.00 89.12 94 ILE A C 1
ATOM 765 O O . ILE A 1 94 ? -3.477 -4.978 -9.131 1.00 89.12 94 ILE A O 1
ATOM 769 N N . GLN A 1 95 ? -2.999 -4.892 -6.957 1.00 88.50 95 GLN A N 1
ATOM 770 C CA . GLN A 1 95 ? -4.259 -4.244 -6.571 1.00 88.50 95 GLN A CA 1
ATOM 771 C C . GLN A 1 95 ? -4.083 -2.763 -6.256 1.00 88.50 95 GLN A C 1
ATOM 773 O O . GLN A 1 95 ? -4.896 -1.917 -6.626 1.00 88.50 95 GLN A O 1
ATOM 778 N N . SER A 1 96 ? -3.033 -2.431 -5.514 1.00 88.81 96 SER A N 1
ATOM 779 C CA . SER A 1 96 ? -2.753 -1.051 -5.140 1.00 88.81 96 SER A CA 1
ATOM 780 C C . SER A 1 96 ? -1.296 -0.886 -4.748 1.00 88.81 96 SER A C 1
ATOM 782 O O . SER A 1 96 ? -0.607 -1.855 -4.428 1.00 88.81 96 SER A O 1
ATOM 784 N N . VAL A 1 97 ? -0.822 0.353 -4.774 1.00 91.00 97 VAL A N 1
ATOM 785 C CA . VAL A 1 97 ? 0.480 0.718 -4.221 1.00 91.00 97 VAL A CA 1
ATOM 786 C C . VAL A 1 97 ? 0.291 1.822 -3.207 1.00 91.00 97 VAL A C 1
ATOM 788 O O . VAL A 1 97 ? -0.306 2.851 -3.507 1.00 91.00 97 VAL A O 1
ATOM 791 N N . THR A 1 98 ? 0.837 1.630 -2.017 1.00 91.75 98 THR A N 1
ATOM 792 C CA . THR A 1 98 ? 0.895 2.660 -0.984 1.00 91.75 98 THR A CA 1
ATOM 793 C C . THR A 1 98 ? 2.287 3.267 -0.990 1.00 91.75 98 THR A C 1
ATOM 795 O O . THR A 1 98 ? 3.259 2.597 -0.642 1.00 91.75 98 THR A O 1
ATOM 798 N N . ILE A 1 99 ? 2.383 4.530 -1.402 1.00 90.19 99 ILE A N 1
ATOM 799 C CA . ILE A 1 99 ? 3.627 5.302 -1.423 1.00 90.19 99 ILE A CA 1
ATOM 800 C C . ILE A 1 99 ? 3.617 6.231 -0.244 1.00 90.19 99 ILE A C 1
ATOM 802 O O . ILE A 1 99 ? 2.625 6.914 0.021 1.00 90.19 99 ILE A O 1
ATOM 806 N N . ALA A 1 100 ? 4.729 6.261 0.470 1.00 90.75 100 ALA A N 1
ATOM 807 C CA . ALA A 1 100 ? 4.745 7.023 1.680 1.00 90.75 100 ALA A CA 1
ATOM 808 C C . ALA A 1 100 ? 6.166 7.432 2.106 1.00 90.75 100 ALA A C 1
ATOM 810 O O . ALA A 1 100 ? 7.139 6.700 1.907 1.00 90.75 100 ALA A O 1
ATOM 811 N N . SER A 1 101 ? 6.283 8.618 2.692 1.00 88.94 101 SER A N 1
ATOM 812 C CA . SER A 1 101 ? 7.547 9.272 3.035 1.00 88.94 101 SER A CA 1
ATOM 813 C C . SER A 1 101 ? 7.986 8.916 4.452 1.00 88.94 101 SER A C 1
ATOM 815 O O . SER A 1 101 ? 7.150 8.780 5.344 1.00 88.94 101 SER A O 1
ATOM 817 N N . GLY A 1 102 ? 9.280 8.707 4.668 1.00 85.31 102 GLY A N 1
ATOM 818 C CA . GLY A 1 102 ? 9.852 8.478 5.990 1.00 85.31 102 GLY A CA 1
ATOM 819 C C . GLY A 1 102 ? 11.298 8.952 6.035 1.00 85.31 102 GLY A C 1
ATOM 820 O O . GLY A 1 102 ? 12.154 8.391 5.348 1.00 85.31 102 GLY A O 1
ATOM 821 N N . GLY A 1 103 ? 11.568 9.979 6.844 1.00 85.62 103 GLY A N 1
ATOM 822 C CA . GLY A 1 103 ? 12.879 10.626 6.892 1.00 85.62 103 GLY A CA 1
ATOM 823 C C . GLY A 1 103 ? 13.280 11.145 5.511 1.00 85.62 103 GLY A C 1
ATOM 824 O O . GLY A 1 103 ? 12.554 11.926 4.904 1.00 85.62 103 GLY A O 1
ATOM 825 N N . HIS A 1 104 ? 14.410 10.663 4.994 1.00 86.12 104 HIS A N 1
ATOM 826 C CA . HIS A 1 104 ? 14.947 11.029 3.678 1.00 86.12 104 HIS A CA 1
ATOM 827 C C . HIS A 1 104 ? 14.543 10.085 2.539 1.00 86.12 104 HIS A C 1
ATOM 829 O O . HIS A 1 104 ? 15.053 10.217 1.427 1.00 86.12 104 HIS A O 1
ATOM 835 N N . ARG A 1 105 ? 13.686 9.087 2.795 1.00 89.31 105 ARG A N 1
ATOM 836 C CA . ARG A 1 105 ? 13.360 8.039 1.817 1.00 89.31 105 ARG A CA 1
ATOM 837 C C . ARG A 1 105 ? 11.863 7.910 1.592 1.00 89.31 105 ARG A C 1
ATOM 839 O O . ARG A 1 105 ? 11.046 8.059 2.499 1.00 89.31 105 ARG A O 1
ATOM 846 N N . TRP A 1 106 ? 11.519 7.531 0.369 1.00 90.38 106 TRP A N 1
ATOM 847 C CA . TRP A 1 106 ? 10.177 7.099 0.012 1.00 90.38 106 TRP A CA 1
ATOM 848 C C . TRP A 1 106 ? 10.119 5.576 -0.002 1.00 90.38 106 TRP A C 1
ATOM 850 O O . TRP A 1 106 ? 11.004 4.912 -0.543 1.00 90.38 106 TRP A O 1
ATOM 860 N N . TYR A 1 107 ? 9.058 5.028 0.578 1.00 90.50 107 TYR A N 1
ATOM 861 C CA . TYR A 1 107 ? 8.778 3.598 0.564 1.00 90.50 107 TYR A CA 1
ATOM 862 C C . TYR A 1 107 ? 7.504 3.350 -0.232 1.00 90.50 107 TYR A C 1
ATOM 864 O O . TYR A 1 107 ? 6.518 4.069 -0.064 1.00 90.50 107 TYR A O 1
ATOM 872 N N . ALA A 1 108 ? 7.526 2.315 -1.066 1.00 89.81 108 ALA A N 1
ATOM 873 C CA . ALA A 1 108 ? 6.378 1.862 -1.834 1.00 89.81 108 ALA A CA 1
ATOM 874 C C . ALA A 1 108 ? 6.043 0.424 -1.431 1.00 89.81 108 ALA A C 1
ATOM 876 O O . ALA A 1 108 ? 6.860 -0.480 -1.604 1.00 89.81 108 ALA A O 1
ATOM 877 N N . SER A 1 109 ? 4.840 0.223 -0.904 1.00 90.38 109 SER A N 1
ATOM 878 C CA . SER A 1 109 ? 4.296 -1.098 -0.597 1.00 90.38 109 SER A CA 1
ATOM 879 C C . SER A 1 109 ? 3.313 -1.486 -1.689 1.00 90.38 109 SER A C 1
ATOM 881 O O . SER A 1 109 ? 2.340 -0.769 -1.914 1.00 90.38 109 SER A O 1
ATOM 883 N N . VAL A 1 110 ? 3.560 -2.604 -2.368 1.00 90.44 110 VAL A N 1
ATOM 884 C CA . VAL A 1 110 ? 2.695 -3.108 -3.441 1.00 90.44 110 VAL A CA 1
ATOM 885 C C . VAL A 1 110 ? 1.793 -4.195 -2.877 1.00 90.44 110 VAL A C 1
ATOM 887 O O . VAL A 1 110 ? 2.280 -5.227 -2.421 1.00 90.44 110 VAL A O 1
ATOM 890 N N . LEU A 1 111 ? 0.484 -3.958 -2.904 1.00 91.38 111 LEU A N 1
ATOM 891 C CA . LEU A 1 111 ? -0.515 -4.963 -2.575 1.00 91.38 111 LEU A CA 1
ATOM 892 C C . LEU A 1 111 ? -0.769 -5.824 -3.810 1.00 91.38 111 LEU A C 1
ATOM 894 O O . LEU A 1 111 ? -1.141 -5.304 -4.867 1.00 91.38 111 LEU A O 1
ATOM 898 N N . ILE A 1 112 ? -0.581 -7.130 -3.659 1.00 90.94 112 ILE A N 1
ATOM 899 C CA . ILE A 1 112 ? -0.792 -8.125 -4.707 1.00 90.94 112 ILE A CA 1
ATOM 900 C C . ILE A 1 112 ? -1.880 -9.108 -4.283 1.00 90.94 112 ILE A C 1
ATOM 902 O O . ILE A 1 112 ? -1.973 -9.486 -3.118 1.00 90.94 112 ILE A O 1
ATOM 906 N N . LYS A 1 113 ? -2.698 -9.520 -5.247 1.00 90.25 113 LYS A N 1
ATOM 907 C CA . LYS A 1 113 ? -3.591 -10.667 -5.139 1.00 90.25 113 LYS A CA 1
ATOM 908 C C . LYS A 1 113 ? -2.868 -11.860 -5.744 1.00 90.25 113 LYS A C 1
ATOM 910 O O . LYS A 1 113 ? -2.806 -11.979 -6.967 1.00 90.25 113 LYS A O 1
ATOM 915 N N . ASP A 1 114 ? -2.298 -12.699 -4.891 1.00 86.38 114 ASP A N 1
ATOM 916 C CA . ASP A 1 114 ? -1.694 -13.959 -5.315 1.00 86.38 114 ASP A CA 1
ATOM 917 C C . ASP A 1 114 ? -2.807 -14.994 -5.585 1.00 86.38 114 ASP A C 1
ATOM 919 O O . ASP A 1 114 ? -3.669 -15.185 -4.724 1.00 86.38 114 ASP A O 1
ATOM 923 N N . PRO A 1 115 ? -2.834 -15.658 -6.759 1.00 79.88 115 PRO A N 1
ATOM 924 C CA . PRO A 1 115 ? -3.801 -16.723 -7.043 1.00 79.88 115 PRO A CA 1
ATOM 925 C C . PRO A 1 115 ? -3.469 -18.015 -6.290 1.00 79.88 115 PRO A C 1
ATOM 927 O O . PRO A 1 115 ? -4.345 -18.837 -6.043 1.00 79.88 115 PRO A O 1
ATOM 930 N N . VAL A 1 116 ? -2.200 -18.193 -5.916 1.00 76.19 116 VAL A N 1
ATOM 931 C CA . VAL A 1 116 ? -1.751 -19.313 -5.095 1.00 76.19 116 VAL A CA 1
ATOM 932 C C . VAL A 1 116 ? -1.930 -18.913 -3.631 1.00 76.19 116 VAL A C 1
ATOM 934 O O . VAL A 1 116 ? -1.307 -17.931 -3.213 1.00 76.19 116 VAL A O 1
ATOM 937 N N . PRO A 1 117 ? -2.748 -19.632 -2.840 1.00 65.62 117 PRO A N 1
ATOM 938 C CA . PRO A 1 117 ? -2.906 -19.320 -1.429 1.00 65.62 117 PRO A CA 1
ATOM 939 C C . PRO A 1 117 ? -1.542 -19.400 -0.745 1.00 65.62 117 PRO A C 1
ATOM 941 O O . PRO A 1 117 ? -0.770 -20.339 -0.963 1.00 65.62 117 PRO A O 1
ATOM 944 N N . ALA A 1 118 ? -1.225 -18.384 0.058 1.00 65.12 118 ALA A N 1
ATOM 945 C CA . ALA A 1 118 ? 0.010 -18.359 0.821 1.00 65.12 118 ALA A CA 1
ATOM 946 C C . ALA A 1 118 ? 0.102 -19.649 1.643 1.00 65.12 118 ALA A C 1
ATOM 948 O O . ALA A 1 118 ? -0.765 -19.925 2.472 1.00 65.12 118 ALA A O 1
ATOM 949 N N . ARG A 1 119 ? 1.148 -20.451 1.401 1.00 62.06 119 ARG A N 1
ATOM 950 C CA . ARG A 1 119 ? 1.421 -21.630 2.225 1.00 62.06 119 ARG A CA 1
ATOM 951 C C . ARG A 1 119 ? 1.501 -21.149 3.677 1.00 62.06 119 ARG A C 1
ATOM 953 O O . ARG A 1 119 ? 2.267 -20.209 3.921 1.00 62.06 119 ARG A O 1
ATOM 960 N N . PRO A 1 120 ? 0.737 -21.727 4.620 1.00 64.00 120 PRO A N 1
ATOM 961 C CA . PRO A 1 120 ? 0.825 -21.316 6.009 1.00 64.00 120 PRO A CA 1
ATOM 962 C C . PRO A 1 120 ? 2.282 -21.464 6.444 1.00 64.00 120 PRO A C 1
ATOM 964 O O . PRO A 1 120 ? 2.859 -22.552 6.382 1.00 64.00 120 PRO A O 1
ATOM 967 N N . ARG A 1 121 ? 2.913 -20.343 6.811 1.00 57.84 121 ARG A N 1
ATOM 968 C CA . ARG A 1 121 ? 4.190 -20.385 7.518 1.00 57.84 121 ARG A CA 1
ATOM 969 C C . ARG A 1 121 ? 3.878 -21.042 8.849 1.00 57.84 121 ARG A C 1
ATOM 971 O O . ARG A 1 121 ? 3.233 -20.415 9.686 1.00 57.84 121 ARG A O 1
ATOM 978 N N . LEU A 1 122 ? 4.300 -22.294 9.025 1.00 65.12 122 LEU A N 1
ATOM 979 C CA . LEU A 1 122 ? 4.329 -22.867 10.361 1.00 65.12 122 LEU A CA 1
ATOM 980 C C . LEU A 1 122 ? 5.146 -21.914 11.249 1.00 65.12 122 LEU A C 1
ATOM 982 O O . LEU A 1 122 ? 6.210 -21.454 10.812 1.00 65.12 122 LEU A O 1
ATOM 986 N N . PRO A 1 123 ? 4.659 -21.573 12.452 1.00 60.38 123 PRO A N 1
ATOM 987 C CA . PRO A 1 123 ? 5.441 -20.783 13.383 1.00 60.38 123 PRO A CA 1
ATOM 988 C C . PRO A 1 123 ? 6.722 -21.557 13.699 1.00 60.38 123 PRO A C 1
ATOM 990 O O . PRO A 1 123 ? 6.675 -22.701 14.153 1.00 60.38 123 PRO A O 1
ATOM 993 N N . ALA A 1 124 ? 7.874 -20.944 13.429 1.00 59.94 124 ALA A N 1
ATOM 994 C CA . ALA A 1 124 ? 9.149 -21.460 13.894 1.00 59.94 124 ALA A CA 1
ATOM 995 C C . ALA A 1 124 ? 9.110 -21.477 15.432 1.00 59.94 124 ALA A C 1
ATOM 997 O O . ALA A 1 124 ? 9.123 -20.418 16.053 1.00 59.94 124 ALA A O 1
ATOM 998 N N . GLY A 1 125 ? 9.005 -22.669 16.028 1.00 52.75 125 GLY A N 1
ATOM 999 C CA . GLY A 1 125 ? 9.151 -22.863 17.473 1.00 52.75 125 GLY A CA 1
ATOM 1000 C C . GLY A 1 125 ? 7.877 -23.099 18.294 1.00 52.75 125 GLY A C 1
ATOM 1001 O O . GLY A 1 125 ? 7.813 -22.624 19.420 1.00 52.75 125 GLY A O 1
ATOM 1002 N N . SER A 1 126 ? 6.891 -23.867 17.814 1.00 55.97 126 SER A N 1
ATOM 1003 C CA . SER A 1 126 ? 5.929 -24.513 18.733 1.00 55.97 126 SER A CA 1
ATOM 1004 C C . SER A 1 126 ? 6.423 -25.912 19.103 1.00 55.97 126 SER A C 1
ATOM 1006 O O . SER A 1 126 ? 5.921 -26.930 18.640 1.00 55.97 126 SER A O 1
ATOM 1008 N N . MET A 1 127 ? 7.457 -25.960 19.944 1.00 45.75 127 MET A N 1
ATOM 1009 C CA . MET A 1 127 ? 7.786 -27.169 20.693 1.00 45.75 127 MET A CA 1
ATOM 1010 C C . MET A 1 127 ? 6.742 -27.279 21.814 1.00 45.75 127 MET A C 1
ATOM 1012 O O . MET A 1 127 ? 6.974 -26.861 22.946 1.00 45.75 127 MET A O 1
ATOM 1016 N N . LEU A 1 128 ? 5.541 -27.756 21.476 1.00 50.75 128 LEU A N 1
ATOM 1017 C CA . LEU A 1 128 ? 4.580 -28.230 22.467 1.00 50.75 128 LEU A CA 1
ATOM 1018 C C . LEU A 1 128 ? 5.207 -29.463 23.113 1.00 50.75 128 LEU A C 1
ATOM 1020 O O . LEU A 1 128 ? 5.140 -30.575 22.597 1.00 50.75 128 LEU A O 1
ATOM 1024 N N . ARG A 1 129 ? 5.908 -29.230 24.222 1.00 44.16 129 ARG A N 1
ATOM 1025 C CA . ARG A 1 129 ? 6.346 -30.274 25.138 1.00 44.16 129 ARG A CA 1
ATOM 1026 C C . ARG A 1 129 ? 5.074 -30.790 25.809 1.00 44.16 129 ARG A C 1
ATOM 1028 O O . ARG A 1 129 ? 4.673 -30.285 26.853 1.00 44.16 129 ARG A O 1
ATOM 1035 N N . GLU A 1 130 ? 4.422 -31.758 25.175 1.00 48.72 130 GLU A N 1
ATOM 1036 C CA . GLU A 1 130 ? 3.477 -32.657 25.832 1.00 48.72 130 GLU A CA 1
ATOM 1037 C C . GLU A 1 130 ? 4.276 -33.436 26.885 1.00 48.72 130 GLU A C 1
ATOM 1039 O O . GLU A 1 130 ? 4.803 -34.520 26.650 1.00 48.72 130 GLU A O 1
ATOM 1044 N N . GLN A 1 131 ? 4.465 -32.832 28.058 1.00 50.16 131 GLN A N 1
ATOM 1045 C CA . GLN A 1 131 ? 4.729 -33.620 29.246 1.00 50.16 131 GLN A CA 1
ATOM 1046 C C . GLN A 1 131 ? 3.393 -34.247 29.601 1.00 50.16 131 GLN A C 1
ATOM 1048 O O . GLN A 1 131 ? 2.522 -33.599 30.179 1.00 50.16 131 GLN A O 1
ATOM 1053 N N . ALA A 1 132 ? 3.236 -35.499 29.180 1.00 41.41 132 ALA A N 1
ATOM 1054 C CA . ALA A 1 132 ? 2.263 -36.404 29.745 1.00 41.41 132 ALA A CA 1
ATOM 1055 C C . ALA A 1 132 ? 2.385 -36.309 31.270 1.00 41.41 132 ALA A C 1
ATOM 1057 O O . ALA A 1 132 ? 3.372 -36.751 31.859 1.00 41.41 132 ALA A O 1
ATOM 1058 N N . ALA A 1 133 ? 1.398 -35.675 31.899 1.00 40.75 133 ALA A N 1
ATOM 1059 C CA . ALA A 1 133 ? 1.165 -35.836 33.315 1.00 40.75 133 ALA A CA 1
ATOM 1060 C C . ALA A 1 133 ? 0.849 -37.319 33.516 1.00 40.75 133 ALA A C 1
ATOM 1062 O O . ALA A 1 133 ? -0.245 -37.795 33.217 1.00 40.75 133 ALA A O 1
ATOM 1063 N N . SER A 1 134 ? 1.848 -38.066 33.971 1.00 48.97 134 SER A N 1
ATOM 1064 C CA . SER A 1 134 ? 1.678 -39.379 34.564 1.00 48.97 134 SER A CA 1
ATOM 1065 C C . SER A 1 134 ? 0.855 -39.213 35.842 1.00 48.97 134 SER A C 1
ATOM 1067 O O . SER A 1 134 ? 1.397 -39.133 36.941 1.00 48.97 134 SER A O 1
ATOM 1069 N N . THR A 1 135 ? -0.466 -39.120 35.707 1.00 50.94 135 THR A N 1
ATOM 1070 C CA . THR A 1 135 ? -1.382 -39.363 36.817 1.00 50.94 135 THR A CA 1
ATOM 1071 C C . THR A 1 135 ? -1.619 -40.864 36.859 1.00 50.94 135 THR A C 1
ATOM 1073 O O . THR A 1 135 ? -2.460 -41.409 36.149 1.00 50.94 135 THR A O 1
ATOM 1076 N N . SER A 1 136 ? -0.831 -41.550 37.684 1.00 51.34 136 SER A N 1
ATOM 1077 C CA . SER A 1 136 ? -1.103 -42.915 38.117 1.00 51.34 136 SER A CA 1
ATOM 1078 C C . SER A 1 136 ? -2.391 -42.925 38.945 1.00 51.34 136 SER A C 1
ATOM 1080 O O . SER A 1 136 ? -2.358 -42.802 40.168 1.00 51.34 136 SER A O 1
ATOM 1082 N N . ALA A 1 137 ? -3.537 -43.032 38.277 1.00 48.69 137 ALA A N 1
ATOM 1083 C CA . ALA A 1 137 ? -4.801 -43.364 38.915 1.00 48.69 137 ALA A CA 1
ATOM 1084 C C . ALA A 1 137 ? -4.888 -44.891 39.040 1.00 48.69 137 ALA A C 1
ATOM 1086 O O . ALA A 1 137 ? -5.053 -45.622 38.063 1.00 48.69 137 ALA A O 1
ATOM 1087 N N . SER A 1 138 ? -4.713 -45.366 40.268 1.00 52.81 138 SER A N 1
ATOM 1088 C CA . SER A 1 138 ? -4.957 -46.737 40.692 1.00 52.81 138 SER A CA 1
ATOM 1089 C C . SER A 1 138 ? -6.373 -47.181 40.307 1.00 52.81 138 SER A C 1
ATOM 1091 O O . SER A 1 138 ? -7.372 -46.549 40.640 1.00 52.81 138 SER A O 1
ATOM 1093 N N . ARG A 1 139 ? -6.461 -48.306 39.595 1.00 47.81 139 ARG A N 1
ATOM 1094 C CA . ARG A 1 139 ? -7.716 -49.000 39.289 1.00 47.81 139 ARG A CA 1
ATOM 1095 C C . ARG A 1 139 ? -8.323 -49.530 40.597 1.00 47.81 139 ARG A C 1
ATOM 1097 O O . ARG A 1 139 ? -7.672 -50.360 41.235 1.00 47.81 139 ARG A O 1
ATOM 1104 N N . PRO A 1 140 ? -9.544 -49.144 41.011 1.00 50.16 140 PRO A N 1
ATOM 1105 C CA . PRO A 1 140 ? -10.206 -49.851 42.096 1.00 50.16 140 PRO A CA 1
ATOM 1106 C C . PRO A 1 140 ? -10.580 -51.262 41.618 1.00 50.16 140 PRO A C 1
ATOM 1108 O O . PRO A 1 140 ? -11.098 -51.453 40.513 1.00 50.16 140 PRO A O 1
ATOM 1111 N N . ARG A 1 141 ? -10.268 -52.266 42.444 1.00 49.31 141 ARG A N 1
ATOM 1112 C CA . ARG A 1 141 ? -10.703 -53.653 42.247 1.00 49.31 141 ARG A CA 1
ATOM 1113 C C . ARG A 1 141 ? -12.233 -53.690 42.275 1.00 49.31 141 ARG A C 1
ATOM 1115 O O . ARG A 1 141 ? -12.840 -53.286 43.259 1.00 49.31 141 ARG A O 1
ATOM 1122 N N . GLN A 1 142 ? -12.838 -54.173 41.195 1.00 67.50 142 GLN A N 1
ATOM 1123 C CA . GLN A 1 142 ? -14.255 -54.542 41.167 1.00 67.50 142 GLN A CA 1
ATOM 1124 C C . GLN A 1 142 ? -14.458 -55.775 42.071 1.00 67.50 142 GLN A C 1
ATOM 1126 O O . GLN A 1 142 ? -13.640 -56.697 41.984 1.00 67.50 142 GLN A O 1
ATOM 1131 N N . PRO A 1 143 ? -15.491 -55.827 42.929 1.00 66.00 143 PRO A N 1
ATOM 1132 C CA . PRO A 1 143 ? -15.843 -57.050 43.637 1.00 66.00 143 PRO A CA 1
ATOM 1133 C C . PRO A 1 143 ? -16.595 -58.022 42.714 1.00 66.00 143 PRO A C 1
ATOM 1135 O O . PRO A 1 143 ? -17.348 -57.610 41.832 1.00 66.00 143 PRO A O 1
ATOM 1138 N N . CYS A 1 144 ? -16.360 -59.321 42.918 1.00 55.03 144 CYS A N 1
ATOM 1139 C CA . CYS A 1 144 ? -17.002 -60.406 42.175 1.00 55.03 144 CYS A CA 1
ATOM 1140 C C . CYS A 1 144 ? -18.531 -60.423 42.379 1.00 55.03 144 CYS A C 1
ATOM 1142 O O . CYS A 1 144 ? -18.993 -60.138 43.487 1.00 55.03 144 CYS A O 1
ATOM 1144 N N . PRO A 1 145 ? -19.321 -60.811 41.361 1.00 73.12 145 PRO A N 1
ATOM 1145 C CA . PRO A 1 145 ? -20.762 -60.997 41.512 1.00 73.12 145 PRO A CA 1
ATOM 1146 C C . PRO A 1 145 ? -21.091 -62.295 42.282 1.00 73.12 145 PRO A C 1
ATOM 1148 O O . PRO A 1 145 ? -20.350 -63.276 42.160 1.00 73.12 145 PRO A O 1
ATOM 1151 N N . PRO A 1 146 ? -22.190 -62.339 43.062 1.00 62.50 146 PRO A N 1
ATOM 1152 C CA . PRO A 1 146 ? -22.619 -63.551 43.751 1.00 62.50 146 PRO A CA 1
ATOM 1153 C C . PRO A 1 146 ? -23.290 -64.550 42.799 1.00 62.50 146 PRO A C 1
ATOM 1155 O O . PRO A 1 146 ? -24.031 -64.173 41.891 1.00 62.50 146 PRO A O 1
ATOM 1158 N N . ALA A 1 147 ? -23.032 -65.830 43.061 1.00 49.91 147 ALA A N 1
ATOM 1159 C CA . ALA A 1 147 ? -23.578 -66.973 42.345 1.00 49.91 147 ALA A CA 1
ATOM 1160 C C . ALA A 1 147 ? -25.105 -67.095 42.493 1.00 49.91 147 ALA A C 1
ATOM 1162 O O . ALA A 1 147 ? -25.639 -66.978 43.600 1.00 49.91 147 ALA A O 1
ATOM 1163 N N . LYS A 1 148 ? -25.768 -67.410 41.379 1.00 48.03 148 LYS A N 1
ATOM 1164 C CA . LYS A 1 148 ? -27.002 -68.195 41.305 1.00 48.03 148 LYS A CA 1
ATOM 1165 C C . LYS A 1 148 ? -26.917 -69.111 40.096 1.00 48.03 148 LYS A C 1
ATOM 1167 O O . LYS A 1 148 ? -26.427 -68.624 39.054 1.00 48.03 148 LYS A O 1
#

Radius of gyration: 27.44 Å; chains: 1; bounding box: 43×86×61 Å

pLDDT: mean 79.55, std 14.8, range [40.75, 94.06]